Protein AF-A0A1I5CKX5-F1 (afdb_monomer)

Sequence (75 aa):
MKNRPIILLIITSIILVLVTVLSYFNVQFPLVFYLTVIGQVFLIYTVYSVLTNNYKTTKTFDDWYEDHPIGDEDL

Mean predicted aligned error: 8.86 Å

Nearest PDB structures (foldseek):
  6ahx-assembly1_A-2  TM=9.376E-01  e=5.580E+00  Geobacillus zalihae
  7mq2-assembly1_A  TM=8.809E-01  e=5.580E+00  Streptococcus pneumoniae D39
  7mq3-assembly1_A  TM=8.756E-01  e=7.220E+00  Streptococcus pneumoniae D39

pLDDT: mean 84.45, std 16.08, range [43.22, 98.31]

Structure (mmCIF, N/CA/C/O backbone):
data_AF-A0A1I5CKX5-F1
#
_entry.id   AF-A0A1I5CKX5-F1
#
loop_
_atom_site.group_PDB
_atom_site.id
_atom_site.type_symbol
_atom_site.label_atom_id
_atom_site.label_alt_id
_atom_site.label_comp_id
_atom_site.label_asym_id
_atom_site.label_entity_id
_atom_site.label_seq_id
_atom_site.pdbx_PDB_ins_code
_atom_site.Cartn_x
_atom_site.C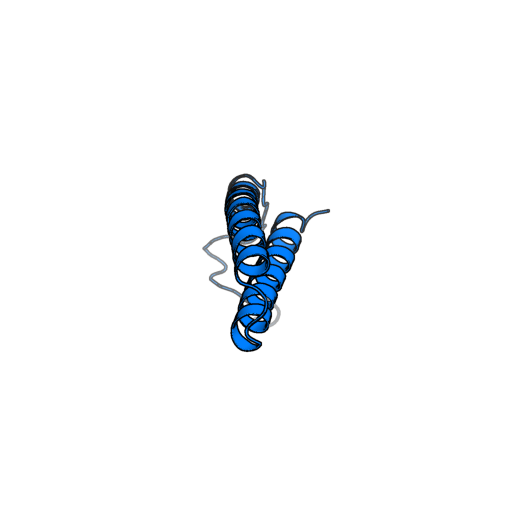artn_y
_atom_site.Cartn_z
_atom_site.occupancy
_atom_site.B_iso_or_equiv
_atom_site.auth_seq_id
_atom_site.auth_comp_id
_atom_site.auth_asym_id
_atom_site.auth_atom_id
_atom_site.pdbx_PDB_model_num
ATOM 1 N N . MET A 1 1 ? 19.860 -3.238 -3.255 1.00 52.66 1 MET A N 1
ATOM 2 C CA . MET A 1 1 ? 19.193 -4.556 -3.152 1.00 52.66 1 MET A CA 1
ATOM 3 C C . MET A 1 1 ? 18.377 -4.760 -4.414 1.00 52.66 1 MET A C 1
ATOM 5 O O . MET A 1 1 ? 17.581 -3.886 -4.737 1.00 52.66 1 MET A O 1
ATOM 9 N N . LYS A 1 2 ? 18.605 -5.851 -5.145 1.00 59.00 2 LYS A N 1
ATOM 10 C CA . LYS A 1 2 ? 18.028 -6.123 -6.475 1.00 59.00 2 LYS A CA 1
ATOM 11 C C . LYS A 1 2 ? 16.483 -6.229 -6.490 1.00 59.00 2 LYS A C 1
ATOM 13 O O . LYS A 1 2 ? 15.890 -6.228 -7.555 1.00 59.00 2 LYS A O 1
ATOM 18 N N . ASN A 1 3 ? 15.836 -6.191 -5.315 1.00 70.38 3 ASN A N 1
ATOM 19 C CA . ASN A 1 3 ?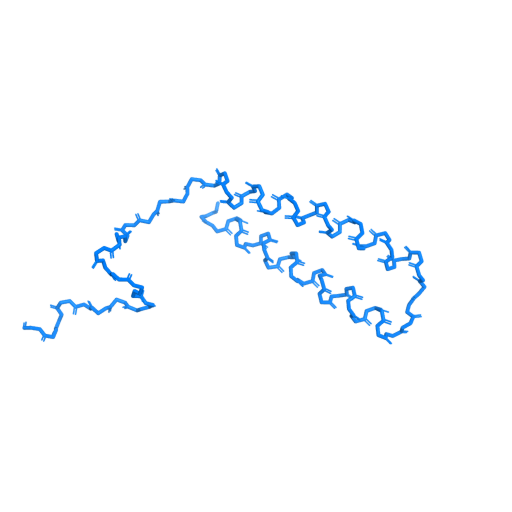 14.398 -6.432 -5.137 1.00 70.38 3 ASN A CA 1
ATOM 20 C C . ASN A 1 3 ? 13.645 -5.242 -4.496 1.00 70.38 3 ASN A C 1
ATOM 22 O O . ASN A 1 3 ? 12.556 -5.422 -3.957 1.00 70.38 3 ASN A O 1
ATOM 26 N N . ARG A 1 4 ? 14.207 -4.021 -4.505 1.00 81.69 4 ARG A N 1
ATOM 27 C CA . ARG A 1 4 ? 13.571 -2.842 -3.865 1.00 81.69 4 ARG A CA 1
ATOM 28 C C . ARG A 1 4 ? 12.120 -2.583 -4.320 1.00 81.69 4 ARG A C 1
ATOM 30 O O . ARG A 1 4 ? 11.299 -2.351 -3.437 1.00 81.69 4 ARG A O 1
ATOM 37 N N . PRO A 1 5 ? 11.771 -2.652 -5.621 1.00 87.06 5 PRO A N 1
ATOM 38 C CA . PRO A 1 5 ? 10.391 -2.422 -6.060 1.00 87.06 5 PRO A CA 1
ATOM 39 C C . PRO A 1 5 ? 9.413 -3.490 -5.557 1.00 87.06 5 PRO A C 1
ATOM 41 O O . PRO A 1 5 ? 8.303 -3.168 -5.155 1.00 87.06 5 PRO A O 1
ATOM 44 N N . ILE A 1 6 ? 9.850 -4.751 -5.505 1.00 88.31 6 ILE A N 1
ATOM 45 C CA . ILE A 1 6 ? 9.039 -5.873 -5.006 1.00 88.31 6 ILE A CA 1
ATOM 46 C C . ILE A 1 6 ? 8.751 -5.702 -3.510 1.00 88.31 6 ILE A C 1
ATOM 48 O O . ILE A 1 6 ? 7.625 -5.902 -3.069 1.00 88.31 6 ILE A O 1
ATOM 52 N N . ILE A 1 7 ? 9.741 -5.259 -2.730 1.00 90.88 7 ILE A N 1
ATOM 53 C CA . ILE A 1 7 ? 9.550 -4.958 -1.303 1.00 90.88 7 ILE A CA 1
ATOM 54 C C . ILE A 1 7 ? 8.532 -3.821 -1.116 1.00 90.88 7 ILE A C 1
ATOM 56 O O . ILE A 1 7 ? 7.653 -3.927 -0.264 1.00 90.88 7 ILE A O 1
ATOM 60 N N . LEU A 1 8 ? 8.606 -2.757 -1.926 1.00 92.31 8 LEU A N 1
ATOM 61 C CA . LEU A 1 8 ? 7.618 -1.668 -1.903 1.00 92.31 8 LEU A CA 1
ATOM 62 C C . LEU A 1 8 ? 6.203 -2.172 -2.235 1.00 92.31 8 LEU A C 1
ATOM 64 O O . LEU A 1 8 ? 5.233 -1.768 -1.591 1.00 92.31 8 LEU A O 1
ATOM 68 N N . LEU A 1 9 ? 6.086 -3.103 -3.182 1.00 93.44 9 LEU A N 1
ATOM 69 C CA . LEU A 1 9 ? 4.816 -3.719 -3.567 1.00 93.44 9 LEU A CA 1
ATOM 70 C C . LEU A 1 9 ? 4.221 -4.592 -2.451 1.00 93.44 9 LEU A C 1
ATOM 72 O O . LEU A 1 9 ? 3.022 -4.527 -2.180 1.00 93.44 9 LEU A O 1
ATOM 76 N N . ILE A 1 10 ? 5.056 -5.346 -1.734 1.00 94.62 10 ILE A N 1
ATOM 77 C CA . ILE A 1 10 ? 4.624 -6.107 -0.552 1.00 94.62 10 ILE A CA 1
ATOM 78 C C . ILE A 1 10 ? 4.119 -5.157 0.539 1.00 94.62 10 ILE A C 1
ATOM 80 O O . ILE A 1 10 ? 3.035 -5.362 1.081 1.00 94.62 10 ILE A O 1
ATOM 84 N N . ILE A 1 11 ? 4.866 -4.089 0.836 1.00 94.81 11 ILE A N 1
ATOM 85 C CA . ILE A 1 11 ? 4.485 -3.109 1.865 1.00 94.81 11 ILE A CA 1
ATOM 86 C C . ILE A 1 11 ? 3.146 -2.447 1.518 1.00 94.81 11 ILE A C 1
ATOM 88 O O . ILE A 1 11 ? 2.260 -2.369 2.367 1.00 94.81 11 ILE A O 1
ATOM 92 N N . THR A 1 12 ? 2.967 -2.005 0.273 1.00 95.62 12 THR A N 1
ATOM 93 C CA . THR A 1 12 ? 1.706 -1.389 -0.174 1.00 95.62 12 THR A CA 1
ATOM 94 C C . THR A 1 12 ? 0.527 -2.355 -0.120 1.00 95.62 12 THR A C 1
ATOM 96 O O . THR A 1 12 ? -0.561 -1.961 0.299 1.00 95.62 12 THR A O 1
ATOM 99 N N . SER A 1 13 ? 0.752 -3.630 -0.434 1.00 96.38 13 SER A N 1
ATOM 100 C CA . SER A 1 13 ? -0.264 -4.680 -0.301 1.00 96.38 13 SER A CA 1
ATOM 101 C C . SER A 1 13 ? -0.664 -4.911 1.161 1.00 96.38 13 SER A C 1
ATOM 103 O O . SER A 1 13 ? -1.850 -5.014 1.469 1.00 96.38 13 SER A O 1
ATOM 105 N N . ILE A 1 14 ? 0.301 -4.918 2.088 1.00 97.81 14 ILE A N 1
ATOM 106 C CA . ILE A 1 14 ? 0.026 -5.029 3.531 1.00 97.81 14 ILE A CA 1
ATOM 107 C C . ILE A 1 14 ? -0.802 -3.834 4.021 1.00 97.81 14 ILE A C 1
ATOM 109 O O . ILE A 1 14 ? -1.759 -4.027 4.769 1.00 97.81 14 ILE A O 1
ATOM 113 N N . ILE A 1 15 ? -0.481 -2.611 3.583 1.00 96.50 15 ILE A N 1
ATOM 114 C CA . ILE A 1 15 ? -1.251 -1.405 3.937 1.00 96.50 15 ILE A CA 1
ATOM 115 C C . ILE A 1 15 ? -2.702 -1.526 3.455 1.00 96.50 15 ILE A C 1
ATOM 117 O O . ILE A 1 15 ? -3.621 -1.199 4.205 1.00 96.50 15 ILE A O 1
ATOM 121 N N . LEU A 1 16 ? -2.928 -2.037 2.242 1.00 97.62 16 LEU A N 1
ATOM 122 C CA . LEU A 1 16 ? -4.274 -2.254 1.704 1.00 97.62 16 LEU A CA 1
ATOM 123 C C . LEU A 1 16 ? -5.080 -3.255 2.548 1.00 97.62 16 LEU A C 1
ATOM 125 O O . LEU A 1 16 ? -6.237 -2.998 2.895 1.00 97.62 16 LEU A O 1
ATOM 129 N N . VAL A 1 17 ? -4.464 -4.381 2.914 1.00 98.19 17 VAL A N 1
ATOM 130 C CA . VAL A 1 17 ? -5.092 -5.383 3.790 1.00 98.19 17 VAL A CA 1
ATOM 131 C C . VAL A 1 17 ? -5.396 -4.776 5.160 1.00 98.19 17 VAL A C 1
ATOM 133 O O . VAL A 1 17 ? -6.498 -4.954 5.675 1.00 98.19 17 VAL A O 1
ATOM 136 N N . LEU A 1 18 ? -4.473 -3.992 5.724 1.00 97.81 18 LEU A N 1
ATOM 137 C CA . LEU A 1 18 ? -4.674 -3.304 6.998 1.00 97.81 18 LEU A CA 1
ATOM 138 C C . LEU A 1 18 ? -5.868 -2.341 6.944 1.00 97.81 18 LEU A C 1
ATOM 140 O O . LEU A 1 18 ? -6.719 -2.391 7.827 1.00 97.81 18 LEU A O 1
ATOM 144 N N . VAL A 1 19 ? -5.980 -1.510 5.902 1.00 97.69 19 VAL A N 1
ATOM 145 C CA . VAL A 1 19 ? -7.140 -0.619 5.698 1.00 97.69 19 VAL A CA 1
ATOM 146 C C . VAL A 1 19 ? -8.442 -1.419 5.654 1.00 97.69 19 VAL A C 1
ATOM 148 O O . VAL A 1 19 ? -9.429 -1.023 6.277 1.00 97.69 19 VAL A O 1
ATOM 151 N N . THR A 1 20 ? -8.439 -2.565 4.972 1.00 97.62 20 THR A N 1
ATOM 152 C CA . THR A 1 20 ? -9.609 -3.450 4.867 1.00 97.62 20 THR A CA 1
ATOM 153 C C . THR A 1 20 ? -10.018 -3.996 6.237 1.00 97.62 20 THR A C 1
ATOM 155 O O . THR A 1 20 ? -11.189 -3.924 6.606 1.00 97.62 20 THR A O 1
ATOM 158 N N . VAL A 1 21 ? -9.053 -4.468 7.032 1.00 98.31 21 VAL A N 1
ATOM 159 C CA . VAL A 1 21 ? -9.285 -4.971 8.395 1.00 98.31 21 VAL A CA 1
ATOM 160 C C . VAL A 1 21 ? -9.802 -3.863 9.319 1.00 98.31 21 VAL A C 1
ATOM 162 O O . VAL A 1 21 ? -10.800 -4.058 10.008 1.00 98.31 21 VAL A O 1
ATOM 165 N N . LEU A 1 22 ? -9.180 -2.681 9.313 1.00 97.81 22 LEU A N 1
ATOM 166 C CA . LEU A 1 22 ? -9.618 -1.545 10.138 1.00 97.81 22 LEU A CA 1
ATOM 167 C C . LEU A 1 22 ? -11.038 -1.089 9.773 1.00 97.81 22 LEU A C 1
ATOM 169 O O . LEU A 1 22 ? -11.826 -0.760 10.660 1.00 97.81 22 LEU A O 1
ATOM 173 N N . SER A 1 23 ? -11.375 -1.121 8.482 1.00 96.50 23 SER A N 1
ATOM 174 C CA . SER A 1 23 ? -12.724 -0.815 7.996 1.00 96.50 23 SER A CA 1
ATOM 175 C C . SER A 1 23 ? -13.739 -1.859 8.465 1.00 96.50 23 SER A C 1
ATOM 177 O O . SER A 1 23 ? -14.812 -1.496 8.938 1.00 96.50 23 SER A O 1
ATOM 179 N N . TYR A 1 24 ? -13.388 -3.149 8.405 1.00 97.94 24 TYR A N 1
ATOM 180 C CA . TYR A 1 24 ? -14.242 -4.244 8.876 1.00 97.94 24 TYR A CA 1
ATOM 181 C C . TYR A 1 24 ? -14.579 -4.125 10.372 1.00 97.94 24 TYR A C 1
ATOM 183 O O . TYR A 1 24 ? -15.727 -4.309 10.773 1.00 97.94 24 TYR A O 1
ATOM 191 N N . PHE A 1 25 ? -13.601 -3.746 11.199 1.00 98.06 25 PHE A N 1
ATOM 192 C CA . PHE A 1 25 ? -13.791 -3.555 12.641 1.00 98.06 25 PHE A CA 1
ATOM 193 C C . PHE A 1 25 ? -14.392 -2.190 13.027 1.00 98.06 25 PHE A C 1
ATOM 195 O O . PHE A 1 25 ? -14.443 -1.872 14.213 1.00 98.06 25 PHE A O 1
ATOM 202 N N . ASN A 1 26 ? -14.874 -1.392 12.064 1.00 96.12 26 ASN A N 1
ATOM 203 C CA . ASN A 1 26 ? -15.465 -0.065 12.299 1.00 96.12 26 ASN A CA 1
ATOM 204 C C . ASN A 1 26 ? -14.557 0.871 13.120 1.00 96.12 26 ASN A C 1
ATOM 206 O O . ASN A 1 26 ? -15.014 1.622 13.986 1.00 96.12 26 ASN A O 1
ATOM 210 N N . VAL A 1 27 ? -13.251 0.839 12.847 1.00 97.06 27 VAL A N 1
ATOM 211 C CA . VAL A 1 27 ? -12.311 1.812 13.414 1.00 97.06 27 VAL A CA 1
ATOM 212 C C . VAL A 1 27 ? -12.691 3.223 12.955 1.00 97.06 27 VAL A C 1
ATOM 214 O O . VAL A 1 27 ? -13.266 3.415 11.884 1.00 97.06 27 VAL A O 1
ATOM 217 N N . GLN A 1 28 ? -12.372 4.226 13.777 1.00 97.38 28 GLN A N 1
ATOM 218 C CA . GLN A 1 28 ? -12.702 5.628 13.525 1.00 97.38 28 GLN A CA 1
ATOM 219 C C . GLN A 1 28 ? -12.353 6.063 12.093 1.00 97.38 28 GLN A C 1
ATOM 221 O O . GLN A 1 28 ? -11.199 5.979 11.664 1.00 97.38 28 GLN A O 1
ATOM 226 N N . PHE A 1 29 ? -13.354 6.599 11.387 1.00 94.75 29 PHE A N 1
ATOM 227 C CA . PHE A 1 29 ? -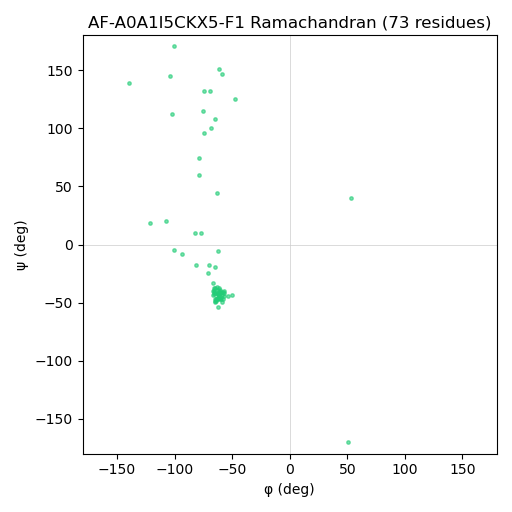13.243 7.006 9.985 1.00 94.75 29 PHE A CA 1
ATOM 228 C C . PHE A 1 29 ? -12.024 7.896 9.673 1.00 94.75 29 PHE A C 1
ATOM 230 O O . PHE A 1 29 ? -11.348 7.602 8.688 1.00 94.75 29 PHE A O 1
ATOM 237 N N . PRO A 1 30 ? -11.665 8.920 10.482 1.00 97.62 30 PRO A N 1
ATOM 238 C CA . PRO A 1 30 ? -10.507 9.761 10.178 1.00 97.62 30 PRO A CA 1
ATOM 239 C C . PRO A 1 30 ? -9.203 8.968 10.048 1.00 97.62 30 PRO A C 1
ATOM 241 O O . PRO A 1 30 ? -8.415 9.228 9.143 1.00 97.62 30 PRO A O 1
ATOM 244 N N . LEU A 1 31 ? -8.992 7.962 10.904 1.00 96.31 31 LEU A N 1
ATOM 245 C CA . LEU A 1 31 ? -7.792 7.126 10.867 1.00 96.31 31 LEU A CA 1
ATOM 246 C C . LEU A 1 31 ? -7.736 6.326 9.563 1.00 96.31 31 LEU A C 1
ATOM 248 O O . LEU A 1 31 ? -6.730 6.363 8.855 1.00 96.31 31 LEU A O 1
ATOM 252 N N . VAL A 1 32 ? -8.837 5.654 9.218 1.00 97.56 32 VAL A N 1
ATOM 253 C CA . VAL A 1 32 ? -8.952 4.869 7.981 1.00 97.56 32 VAL A CA 1
ATOM 254 C C . VAL A 1 32 ? -8.769 5.763 6.752 1.00 97.56 32 VAL A C 1
ATOM 256 O O . VAL A 1 32 ? -8.054 5.393 5.820 1.00 97.56 32 VAL A O 1
ATOM 259 N N . PHE A 1 33 ? -9.346 6.966 6.764 1.00 97.50 33 PHE A N 1
ATOM 260 C CA . PHE A 1 33 ? -9.231 7.941 5.683 1.00 97.50 33 PHE A CA 1
ATOM 261 C C . PHE A 1 33 ? -7.782 8.386 5.456 1.00 97.50 33 PHE A C 1
ATOM 263 O O . PHE A 1 33 ? -7.271 8.248 4.344 1.00 97.50 33 PHE A O 1
ATOM 270 N N . TYR A 1 34 ? -7.088 8.859 6.498 1.00 97.56 34 TYR A N 1
ATOM 271 C CA . TYR A 1 34 ? -5.693 9.293 6.364 1.00 97.56 34 TYR A CA 1
ATOM 272 C C . TYR A 1 34 ? -4.776 8.145 5.939 1.00 97.56 34 TYR A C 1
ATOM 274 O O . TYR A 1 34 ? -3.933 8.334 5.061 1.00 97.56 34 TYR A O 1
ATOM 282 N N . LEU A 1 35 ? -4.972 6.945 6.496 1.00 97.19 35 LEU A N 1
ATOM 283 C CA . LEU A 1 35 ? -4.204 5.764 6.104 1.00 97.19 35 LEU A CA 1
ATOM 284 C C . LEU A 1 35 ? -4.437 5.399 4.633 1.00 97.19 35 LEU A C 1
ATOM 286 O O . LEU A 1 35 ? -3.487 5.059 3.932 1.00 97.19 35 LEU A O 1
ATOM 290 N N . THR A 1 36 ? -5.673 5.524 4.148 1.00 97.62 36 THR A N 1
ATOM 291 C CA . THR A 1 36 ? -6.012 5.277 2.741 1.00 97.62 36 THR A CA 1
ATOM 292 C C . THR A 1 36 ? -5.318 6.282 1.828 1.00 97.62 36 THR A C 1
ATOM 294 O O . THR A 1 36 ? -4.668 5.876 0.870 1.00 97.62 36 THR A O 1
ATOM 297 N N . VAL A 1 37 ? -5.388 7.583 2.134 1.00 98.12 37 VAL A N 1
ATOM 298 C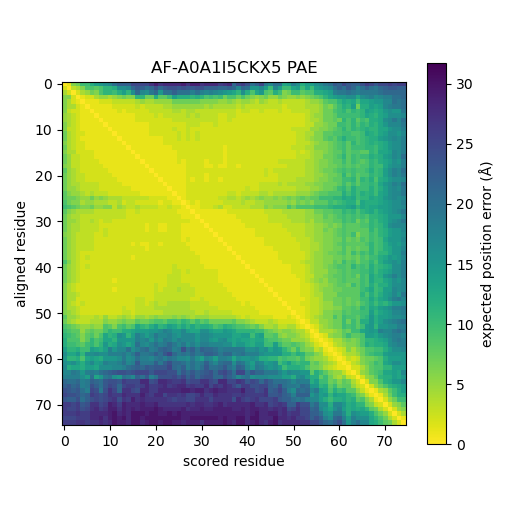 CA . VAL A 1 37 ? -4.723 8.631 1.336 1.00 98.12 37 VAL A CA 1
ATOM 299 C C . VAL A 1 37 ? -3.209 8.404 1.286 1.00 98.12 37 VAL A C 1
ATOM 301 O O . VAL A 1 37 ? -2.618 8.439 0.207 1.00 98.12 37 VAL A O 1
ATOM 304 N N . ILE A 1 38 ? -2.583 8.096 2.426 1.00 97.25 38 ILE A N 1
ATOM 305 C CA . ILE A 1 38 ? -1.152 7.758 2.492 1.00 97.25 38 ILE A CA 1
ATOM 306 C C . ILE A 1 38 ? -0.852 6.501 1.668 1.00 97.25 38 ILE A C 1
ATOM 308 O O . ILE A 1 38 ? 0.113 6.487 0.903 1.00 97.25 38 ILE A O 1
ATOM 312 N N . GLY A 1 39 ? -1.687 5.466 1.779 1.00 96.38 39 GLY A N 1
ATOM 313 C CA . GLY A 1 39 ? -1.567 4.231 1.006 1.00 96.38 39 GLY A CA 1
ATOM 314 C C . GLY A 1 39 ? -1.615 4.474 -0.503 1.00 96.38 39 GLY A C 1
ATOM 315 O O . GLY A 1 39 ? -0.802 3.911 -1.232 1.00 96.38 39 GLY A O 1
ATOM 316 N N . GLN A 1 40 ? -2.491 5.366 -0.973 1.0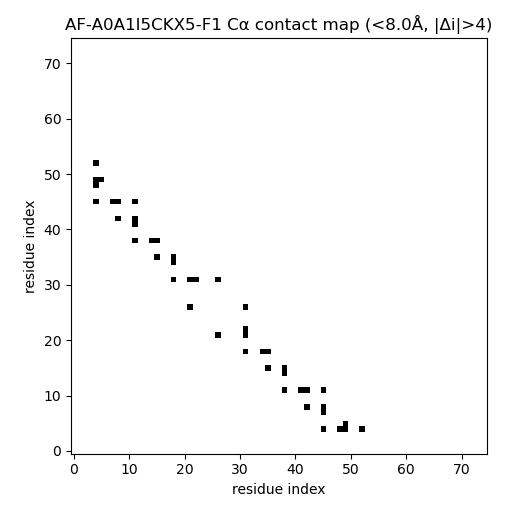0 96.94 40 GLN A N 1
ATOM 317 C CA . GLN A 1 40 ? -2.573 5.743 -2.389 1.00 96.94 40 GLN A CA 1
ATOM 318 C C . GLN A 1 40 ? -1.312 6.473 -2.869 1.00 96.94 40 GLN A C 1
ATOM 320 O O . GLN A 1 40 ? -0.781 6.150 -3.931 1.00 96.94 40 GLN A O 1
ATOM 325 N N . VAL A 1 41 ? -0.769 7.403 -2.072 1.00 97.50 41 VAL A N 1
ATOM 326 C CA . VAL A 1 41 ? 0.519 8.056 -2.381 1.00 97.50 41 VAL A CA 1
ATOM 327 C C . VAL A 1 41 ? 1.640 7.016 -2.493 1.00 97.50 41 VAL A C 1
ATOM 329 O O . VAL A 1 41 ? 2.440 7.047 -3.430 1.00 97.50 41 VAL A O 1
ATOM 332 N N . PHE A 1 42 ? 1.668 6.053 -1.573 1.00 95.75 42 PHE A N 1
ATOM 333 C CA . PHE A 1 42 ? 2.634 4.956 -1.572 1.00 95.75 42 PHE A CA 1
ATOM 334 C C . PHE A 1 42 ? 2.482 4.023 -2.781 1.00 95.75 42 PHE A C 1
ATOM 336 O O . PHE A 1 42 ? 3.485 3.560 -3.331 1.00 95.75 42 PHE A O 1
ATOM 343 N N . LEU A 1 43 ? 1.250 3.765 -3.223 1.00 96.19 43 LEU A N 1
ATOM 344 C CA . LEU A 1 43 ? 0.963 2.977 -4.420 1.00 96.19 43 LEU A CA 1
ATOM 345 C C . LEU A 1 43 ? 1.488 3.679 -5.674 1.00 96.19 43 LEU A C 1
ATOM 347 O O . LEU A 1 43 ? 2.201 3.054 -6.456 1.00 96.19 43 LEU A O 1
ATOM 351 N N . ILE A 1 44 ? 1.230 4.982 -5.828 1.00 97.25 44 ILE A N 1
ATOM 352 C CA . ILE A 1 44 ? 1.758 5.779 -6.949 1.00 97.25 44 ILE A CA 1
ATOM 353 C C . ILE A 1 44 ? 3.289 5.724 -6.966 1.00 97.25 44 ILE A C 1
ATOM 355 O O . ILE A 1 44 ? 3.894 5.454 -8.005 1.00 97.25 44 ILE A O 1
ATOM 359 N N . TYR A 1 45 ? 3.924 5.917 -5.806 1.00 95.19 45 TYR A N 1
ATOM 360 C CA . TYR A 1 45 ? 5.376 5.811 -5.680 1.00 95.19 45 TYR A CA 1
ATOM 361 C C . TYR A 1 45 ? 5.895 4.415 -6.050 1.00 95.19 45 TYR A C 1
ATOM 363 O O . TYR A 1 45 ? 6.912 4.288 -6.731 1.00 95.19 45 TYR A O 1
ATOM 371 N N . THR A 1 46 ? 5.187 3.363 -5.638 1.00 94.94 46 THR A N 1
ATOM 372 C CA . THR A 1 46 ? 5.547 1.975 -5.949 1.00 94.94 46 THR A CA 1
ATOM 373 C C . THR A 1 46 ? 5.464 1.709 -7.447 1.00 94.94 46 THR A C 1
ATOM 375 O O . THR A 1 46 ? 6.424 1.190 -8.011 1.00 94.94 46 THR A O 1
ATOM 378 N N . VAL A 1 47 ? 4.382 2.127 -8.114 1.00 94.81 47 VAL A N 1
ATOM 379 C CA . VAL A 1 47 ? 4.230 2.006 -9.575 1.00 94.81 47 VAL A CA 1
ATOM 380 C C . VAL A 1 47 ? 5.354 2.744 -10.294 1.00 94.81 47 VAL A C 1
ATOM 382 O O . VAL A 1 47 ? 6.034 2.155 -11.133 1.00 94.81 47 VAL A O 1
ATOM 385 N N . TYR A 1 48 ? 5.622 3.997 -9.919 1.00 94.88 48 TYR A N 1
ATOM 386 C CA . TYR A 1 48 ? 6.740 4.758 -10.477 1.00 94.88 48 TYR A CA 1
ATOM 387 C C . TYR A 1 48 ? 8.081 4.036 -10.279 1.00 94.88 48 TYR A C 1
ATOM 389 O O . TYR A 1 48 ? 8.888 3.943 -11.207 1.00 94.88 48 TYR A O 1
ATOM 397 N N . SER A 1 49 ? 8.315 3.492 -9.081 1.00 91.31 49 SER A N 1
ATOM 398 C CA . SER A 1 49 ? 9.549 2.781 -8.758 1.00 91.31 49 SER A CA 1
ATOM 399 C C . SER A 1 49 ? 9.703 1.498 -9.565 1.0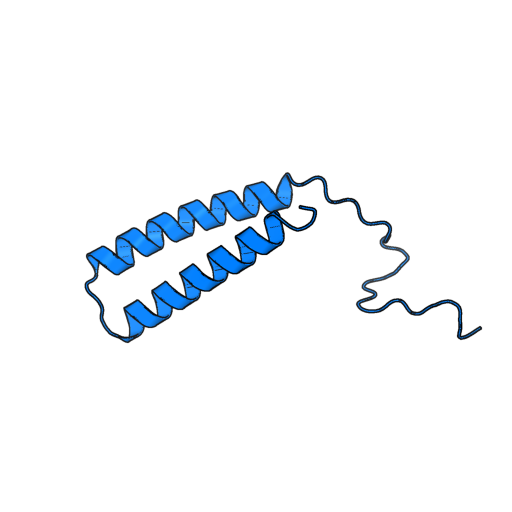0 91.31 49 SER A C 1
ATOM 401 O O . SER A 1 49 ? 10.819 1.223 -9.989 1.00 91.31 49 SER A O 1
ATOM 403 N N . VAL A 1 50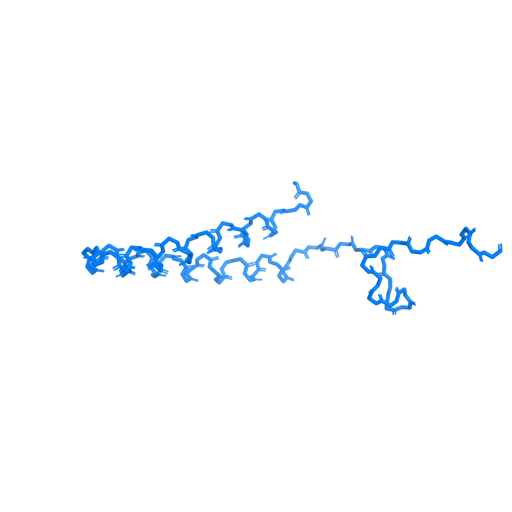 ? 8.624 0.745 -9.799 1.00 90.12 50 VAL A N 1
ATOM 404 C CA . VAL A 1 50 ? 8.622 -0.464 -10.637 1.00 90.12 50 VAL A CA 1
ATOM 405 C C . VAL A 1 50 ? 8.930 -0.109 -12.089 1.00 90.12 50 VAL A C 1
ATOM 407 O O . VAL A 1 50 ? 9.831 -0.705 -12.668 1.00 90.12 50 VAL A O 1
ATOM 410 N N . LEU A 1 51 ? 8.247 0.895 -12.647 1.00 90.88 51 LEU A N 1
ATOM 411 C CA . LEU A 1 51 ? 8.421 1.304 -14.045 1.00 90.88 51 LEU A CA 1
ATOM 412 C C . LEU A 1 51 ? 9.802 1.908 -14.327 1.00 90.88 51 LEU A C 1
ATOM 414 O O . LEU A 1 51 ? 10.337 1.745 -15.418 1.00 90.88 51 LEU A O 1
ATOM 418 N N . THR A 1 52 ? 10.386 2.600 -13.349 1.00 89.56 52 THR A N 1
ATOM 419 C CA . THR A 1 52 ? 11.686 3.274 -13.511 1.00 89.56 52 THR A CA 1
ATOM 420 C C . THR A 1 52 ? 12.857 2.402 -13.049 1.00 89.56 52 THR A C 1
ATOM 422 O O . THR A 1 52 ? 14.020 2.767 -13.235 1.00 89.56 52 THR A O 1
ATOM 425 N N . ASN A 1 53 ? 12.600 1.248 -12.420 1.00 84.94 53 ASN A N 1
ATOM 426 C CA . ASN A 1 53 ? 13.687 0.370 -12.009 1.00 84.94 53 ASN A CA 1
ATOM 427 C C . ASN A 1 53 ? 14.346 -0.250 -13.239 1.00 84.94 53 ASN A C 1
ATOM 429 O O . ASN A 1 53 ? 13.676 -0.816 -14.097 1.00 84.94 53 ASN A O 1
ATOM 433 N N . ASN A 1 54 ? 15.675 -0.199 -13.288 1.00 76.31 54 ASN A N 1
ATOM 434 C CA . ASN A 1 54 ? 16.440 -0.818 -14.360 1.00 76.31 54 ASN A CA 1
ATOM 435 C C . ASN A 1 54 ? 16.534 -2.334 -14.106 1.00 76.31 54 ASN A C 1
ATOM 437 O O . ASN A 1 54 ? 17.544 -2.851 -13.620 1.00 76.31 54 ASN A O 1
ATOM 441 N N . TYR A 1 55 ? 15.423 -3.030 -14.349 1.00 72.25 55 TYR A N 1
ATOM 442 C CA . TYR A 1 55 ? 15.334 -4.475 -14.234 1.00 72.25 55 TYR A CA 1
ATOM 443 C C . TYR A 1 55 ? 16.024 -5.117 -15.439 1.00 72.25 55 TYR A C 1
ATOM 445 O O . TYR A 1 55 ? 15.589 -4.965 -16.577 1.00 72.25 55 TYR A O 1
ATOM 453 N N . LYS A 1 56 ? 17.122 -5.831 -15.183 1.00 69.25 56 LYS A N 1
ATOM 454 C CA . LYS A 1 56 ? 17.787 -6.663 -16.186 1.00 69.25 56 LYS A CA 1
ATOM 455 C C . LYS A 1 56 ? 17.418 -8.117 -15.935 1.00 69.25 56 LYS A C 1
ATOM 457 O O . LYS A 1 56 ? 17.827 -8.676 -14.914 1.00 69.25 56 LYS A O 1
ATOM 462 N N . THR A 1 57 ? 16.665 -8.700 -16.860 1.00 72.38 57 THR A N 1
ATOM 463 C CA . THR A 1 57 ? 16.476 -10.147 -16.963 1.00 72.38 57 THR A CA 1
ATOM 464 C C . THR A 1 57 ? 17.308 -10.684 -18.119 1.00 72.38 57 THR A C 1
ATOM 466 O O . THR A 1 57 ? 17.507 -9.990 -19.114 1.00 72.38 57 THR A O 1
ATOM 469 N N . THR A 1 58 ? 17.834 -11.894 -17.954 1.00 71.94 58 THR A N 1
ATOM 470 C CA . THR A 1 58 ? 18.492 -12.641 -19.034 1.00 71.94 58 THR A CA 1
ATOM 471 C C . THR A 1 58 ? 17.461 -13.345 -19.922 1.00 71.94 58 THR A C 1
ATOM 473 O O . THR A 1 58 ? 17.798 -13.720 -21.035 1.00 71.94 58 THR A O 1
ATOM 476 N N . LYS A 1 59 ? 16.219 -13.499 -19.439 1.00 69.19 59 LYS A N 1
ATOM 477 C CA . LYS A 1 59 ? 15.142 -14.185 -20.152 1.00 69.19 59 LYS A CA 1
ATOM 478 C C . LYS A 1 59 ? 14.596 -13.330 -21.293 1.00 69.19 59 LYS A C 1
ATOM 480 O O . LYS A 1 59 ? 14.319 -12.142 -21.093 1.00 69.19 59 LYS A O 1
ATOM 485 N N . THR A 1 60 ? 14.450 -13.925 -22.467 1.00 72.75 60 THR A N 1
ATOM 486 C CA . THR A 1 60 ? 13.837 -13.302 -23.646 1.00 72.75 60 THR A CA 1
ATOM 487 C C . THR A 1 60 ? 12.398 -13.789 -23.809 1.00 72.75 60 THR A C 1
ATOM 489 O O . THR A 1 60 ? 11.953 -14.699 -23.118 1.00 72.75 60 THR A O 1
ATOM 492 N N . PHE A 1 61 ? 11.638 -13.176 -24.722 1.00 68.44 61 PHE A N 1
ATOM 493 C CA . PHE A 1 61 ? 10.305 -13.684 -25.072 1.00 68.44 61 PHE A CA 1
ATOM 494 C C . PHE A 1 61 ? 10.352 -15.067 -25.743 1.00 68.44 61 PHE A C 1
ATOM 496 O O . PHE A 1 61 ? 9.339 -15.762 -25.752 1.00 68.44 61 PHE A O 1
ATOM 503 N N . ASP A 1 62 ? 11.513 -15.457 -26.281 1.00 68.81 62 ASP A N 1
ATOM 504 C CA . ASP A 1 62 ? 11.730 -16.773 -26.884 1.00 68.81 62 ASP A CA 1
ATOM 505 C C . ASP A 1 62 ? 11.769 -17.888 -25.824 1.00 68.81 62 ASP A C 1
ATOM 507 O O . ASP A 1 62 ? 11.399 -19.016 -26.129 1.00 68.81 62 ASP A O 1
ATOM 511 N N . ASP A 1 63 ? 12.105 -17.557 -24.568 1.00 66.00 63 ASP A N 1
ATOM 512 C CA . ASP A 1 63 ? 12.057 -18.474 -23.415 1.00 66.00 63 ASP A CA 1
ATOM 513 C C . ASP A 1 63 ? 10.621 -18.702 -22.884 1.00 66.00 63 ASP A C 1
ATOM 515 O O . ASP A 1 63 ? 10.438 -19.251 -21.799 1.00 66.00 63 ASP A O 1
ATOM 519 N N . TRP A 1 64 ? 9.587 -18.239 -23.605 1.00 64.19 64 TRP A N 1
ATOM 520 C CA . TRP A 1 64 ? 8.176 -18.251 -23.185 1.00 64.19 64 TRP A CA 1
ATOM 521 C C . TRP A 1 64 ? 7.957 -17.651 -21.771 1.00 64.19 64 TRP A C 1
ATOM 523 O O . TRP A 1 64 ? 8.826 -17.013 -21.177 1.00 64.19 64 TRP A O 1
ATOM 533 N N . TYR A 1 65 ? 6.756 -17.802 -21.207 1.00 65.31 65 TYR A N 1
ATOM 534 C CA . TYR A 1 65 ? 6.505 -17.573 -19.777 1.00 65.31 65 TYR A CA 1
ATOM 535 C C . TYR A 1 65 ? 6.981 -18.783 -18.957 1.00 65.31 65 TYR A C 1
ATOM 537 O O . TYR A 1 65 ? 6.182 -19.464 -18.316 1.00 65.31 65 TYR A O 1
ATOM 545 N N . GLU A 1 66 ? 8.268 -19.113 -19.025 1.00 60.22 66 GLU A N 1
ATOM 546 C CA . GLU A 1 66 ? 8.842 -20.160 -18.182 1.00 60.22 66 GLU A CA 1
ATOM 547 C C . GLU A 1 66 ? 8.873 -19.719 -16.711 1.00 60.22 66 GLU A C 1
ATOM 549 O O . GLU A 1 66 ? 9.763 -18.989 -16.272 1.00 60.22 66 GLU A 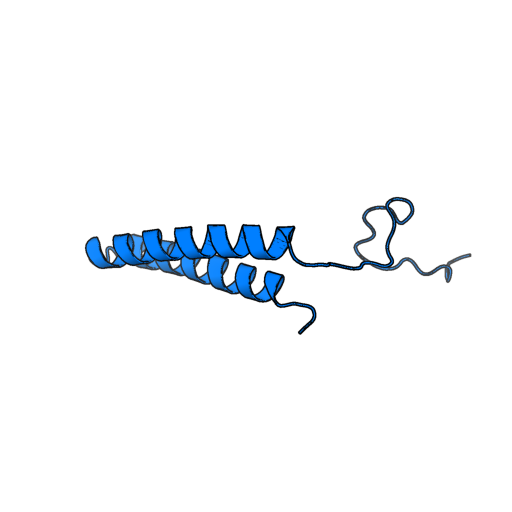O 1
ATOM 554 N N . ASP A 1 67 ? 7.904 -20.198 -15.928 1.00 61.28 67 ASP A N 1
ATOM 555 C CA . ASP A 1 67 ? 7.886 -20.040 -14.467 1.00 61.28 67 ASP A CA 1
ATOM 556 C C . ASP A 1 67 ? 8.973 -20.898 -13.767 1.00 61.28 67 ASP A C 1
ATOM 558 O O . ASP A 1 67 ? 9.329 -20.638 -12.615 1.00 61.28 67 ASP A O 1
ATOM 562 N N . HIS A 1 68 ? 9.535 -21.904 -14.454 1.00 53.22 68 HIS A N 1
ATOM 563 C CA . HIS A 1 68 ? 10.644 -22.756 -14.002 1.00 53.22 68 HIS A CA 1
ATOM 564 C C . HIS A 1 68 ? 11.602 -23.017 -15.177 1.00 53.22 68 HIS A C 1
ATOM 566 O O . HIS A 1 68 ? 11.112 -23.253 -16.280 1.00 53.22 68 HIS A O 1
ATOM 572 N N . PRO A 1 69 ? 12.935 -22.996 -14.978 1.00 56.16 69 PRO A N 1
ATOM 573 C CA . PRO A 1 69 ? 13.870 -23.328 -16.046 1.00 56.16 69 PRO A CA 1
ATOM 574 C C . PRO A 1 69 ? 13.689 -24.796 -16.440 1.00 56.16 69 PRO A C 1
ATOM 576 O O . PRO A 1 69 ? 14.069 -25.687 -15.684 1.00 56.16 69 PRO A O 1
ATOM 579 N N . ILE A 1 70 ? 13.119 -25.052 -17.614 1.00 61.66 70 ILE A N 1
ATOM 580 C CA . ILE A 1 70 ? 13.275 -26.349 -18.269 1.00 61.66 70 ILE A CA 1
ATOM 581 C C . ILE A 1 70 ? 14.705 -26.314 -18.791 1.00 61.66 70 ILE A C 1
ATOM 583 O O . ILE A 1 70 ? 15.008 -25.646 -19.775 1.00 61.66 70 ILE A O 1
ATOM 587 N N . GLY A 1 71 ? 15.628 -26.889 -18.024 1.00 59.31 71 GLY A N 1
ATOM 588 C CA . GLY A 1 71 ? 16.982 -27.073 -18.516 1.00 59.31 71 GLY A CA 1
ATOM 589 C C . GLY A 1 71 ? 16.931 -27.921 -19.781 1.00 59.31 71 GLY A C 1
ATOM 590 O O . GLY A 1 71 ? 16.116 -28.839 -19.874 1.00 59.31 71 GLY A O 1
ATOM 591 N N 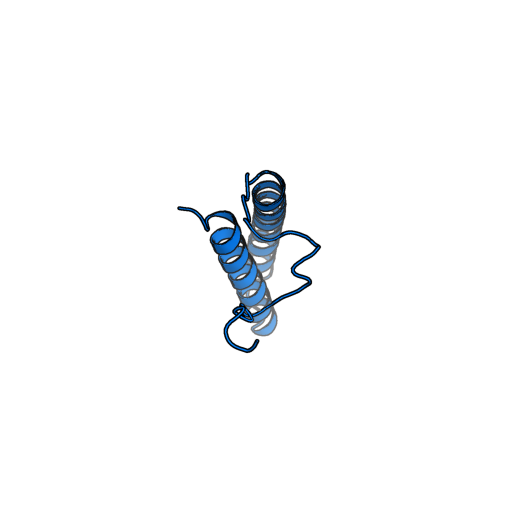. ASP A 1 72 ? 17.839 -27.655 -20.714 1.00 58.22 72 ASP A N 1
ATOM 592 C CA . ASP A 1 72 ? 18.215 -28.567 -21.799 1.00 58.22 72 ASP A CA 1
ATOM 593 C C . ASP A 1 72 ? 18.861 -29.865 -21.237 1.00 58.22 72 ASP A C 1
ATOM 595 O O . ASP A 1 72 ? 19.921 -30.294 -21.682 1.00 58.22 72 ASP A O 1
ATOM 599 N N . GLU A 1 73 ? 18.287 -30.457 -20.185 1.00 57.59 73 GLU A N 1
ATOM 600 C CA . GLU A 1 73 ? 18.683 -31.739 -19.586 1.00 57.59 73 GLU A CA 1
ATOM 601 C C . GLU A 1 73 ? 17.766 -32.890 -20.039 1.00 57.59 73 GLU A C 1
ATOM 603 O O . GLU A 1 73 ? 18.061 -34.046 -19.746 1.00 57.59 73 GLU A O 1
ATOM 608 N N . ASP A 1 74 ? 16.709 -32.595 -20.808 1.00 48.56 74 ASP A N 1
ATOM 609 C CA . ASP A 1 74 ? 15.756 -33.586 -21.332 1.00 48.56 74 ASP A CA 1
ATOM 610 C C . ASP A 1 74 ? 15.891 -33.851 -22.855 1.00 48.56 74 ASP A C 1
ATOM 612 O O . ASP A 1 74 ? 14.958 -34.372 -23.475 1.00 48.56 74 ASP A O 1
ATOM 616 N N . LEU A 1 75 ? 17.042 -33.531 -23.473 1.00 43.22 75 LEU A N 1
ATOM 617 C CA . LEU A 1 75 ? 17.376 -33.915 -24.861 1.00 43.22 75 LEU A CA 1
ATOM 618 C C . LEU A 1 75 ? 18.638 -34.783 -24.953 1.00 43.22 75 LEU A C 1
ATOM 620 O O . LEU A 1 75 ? 19.713 -34.334 -24.500 1.00 43.22 75 LEU A O 1
#

Solvent-accessible surface area (backbone atoms only — not comparable to full-atom values): 4663 Å² total; per-residue (Å²): 117,102,52,57,47,60,53,45,47,52,53,47,51,50,49,53,52,48,50,52,53,42,57,73,71,66,52,62,62,70,60,53,49,53,52,48,57,52,44,52,55,50,42,54,52,31,53,51,43,50,74,68,47,90,78,83,71,91,75,52,81,88,60,56,92,60,90,59,89,80,64,90,78,86,116

Organism: NCBI:txid287099

Radius of gyration: 18.7 Å; Cα contacts (8 Å, |Δi|>4): 22; chains: 1; bounding box: 35×44×40 Å

Secondary structure (DSSP, 8-state):
-TTHHHHHHHHHHHHHHHHHHHHHTT--HHHHHHHHHHHHHHHHHHHHHHHHS----S--GGGTT-SS---TT--

Foldseek 3Di:
DLCVLVVLVVVLVVLVVVLVVCVVVVHDPVVSVVSVVVSVVSVVVSVVCVVPDPDDDPDDCVCPPPPDDPPPPPD